Protein AF-A0A961GPS2-F1 (afdb_monomer)

Secondary structure (DSSP, 8-state):
-HHHHHHHHHHHHHHHHHHHHHHHHHHHHHHHHHHHHHHHHH-TT--SS-HHHHHHHHHHHHHHHHHHTSS-HHHHHHHHHHHHHHHHHHHHHHHHHHHHHHHHTTS----------------------------

Foldseek 3Di:
DVVVVVVVVVVVVVVVVLQVVLLVLLVVLLVVLVVVLVCQCVPPVHRLADVVLSVLLVVLSVQLVVQSVDRDSVSNNVSSVSNVVSSVVVVVSNVVSVVVVVVVVPPDDDDDDDDDDDDDDDDDDPDPPDDDDDD

Radius of gyration: 24.89 Å; Cα contacts (8 Å, |Δi|>4): 66; chains: 1; bounding box: 77×49×74 Å

Sequence (135 aa):
RMIKDAEAHADEDRKRREEADVRNQAESLVYQTEKFVAEQRAAEGGSKVPEDTLGKVDAAIAEAKTALGGTDIGAIKSAMEKLGTESQALGQAIYEATQAEQAAGGGFEGGASGGGSGADDVVDAEVVEDDQERK

Mean predicted aligned error: 13.28 Å

Nearest PDB structures (foldseek):
  7k3h-assembly1_B  TM=6.219E-01  e=4.691E-01  synthetic construct
  8eup-assembly1_b  TM=4.956E-01  e=6.233E+00  Schizosaccharomyces pombe

Solvent-accessible surface area (backbone atoms only — not comparable to full-atom values): 8096 Å² total; per-residue (Å²): 111,72,64,62,53,53,51,53,50,53,52,52,53,49,50,55,49,51,50,51,53,52,50,53,51,38,52,51,50,44,54,54,49,53,52,50,54,51,48,37,68,64,34,93,86,51,48,69,52,60,65,71,59,53,50,53,38,50,51,32,42,52,48,28,52,56,30,63,75,55,86,50,63,67,53,32,51,53,27,34,53,50,31,52,53,43,52,48,53,50,53,49,45,42,52,54,42,51,50,52,49,54,63,61,67,68,65,83,88,82,84,87,85,85,88,80,91,76,90,84,89,82,84,91,72,84,73,80,87,80,78,81,88,90,134

Structure (mmCIF, N/CA/C/O backbone):
data_AF-A0A961GPS2-F1
#
_entry.id   AF-A0A961GPS2-F1
#
loop_
_atom_site.group_PDB
_atom_site.id
_atom_site.type_symbol
_atom_site.label_atom_id
_atom_site.label_alt_id
_atom_site.l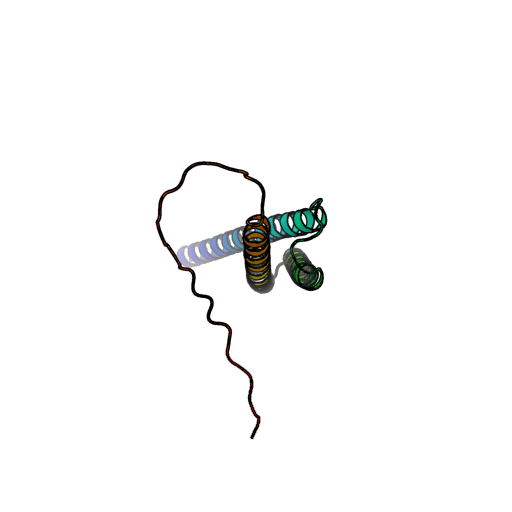abel_comp_id
_atom_site.label_asym_id
_atom_site.label_entity_id
_atom_site.label_seq_id
_atom_site.pdbx_PDB_ins_code
_atom_site.Cartn_x
_atom_site.Cartn_y
_atom_site.Cartn_z
_atom_site.occupancy
_atom_site.B_iso_or_equiv
_atom_site.auth_seq_id
_atom_site.auth_comp_id
_atom_site.auth_asym_id
_atom_site.auth_atom_id
_atom_site.pdbx_PDB_model_num
ATOM 1 N N . ARG A 1 1 ? 25.377 0.961 -36.631 1.00 61.97 1 ARG A N 1
ATOM 2 C CA . ARG A 1 1 ? 25.139 -0.222 -35.768 1.00 61.97 1 ARG A CA 1
ATOM 3 C C . ARG A 1 1 ? 25.364 0.118 -34.295 1.00 61.97 1 ARG A C 1
ATOM 5 O O . ARG A 1 1 ? 24.445 -0.121 -33.543 1.00 61.97 1 ARG A O 1
ATOM 12 N N . MET A 1 2 ? 26.427 0.846 -33.927 1.00 66.38 2 MET A N 1
ATOM 13 C CA . MET A 1 2 ? 26.647 1.301 -32.536 1.00 66.38 2 MET A CA 1
ATOM 14 C C . MET A 1 2 ? 25.518 2.156 -31.916 1.00 66.38 2 MET A C 1
ATOM 16 O O . MET A 1 2 ? 25.265 2.028 -30.730 1.00 66.38 2 MET A O 1
ATOM 20 N N . ILE A 1 3 ? 24.817 2.996 -32.695 1.00 68.19 3 ILE A N 1
ATOM 21 C CA . ILE A 1 3 ? 23.730 3.851 -32.163 1.00 68.19 3 ILE A CA 1
ATOM 22 C C . ILE A 1 3 ? 22.496 3.024 -31.764 1.00 68.19 3 ILE A C 1
ATOM 24 O O . ILE A 1 3 ? 21.970 3.212 -30.678 1.00 68.19 3 ILE A O 1
ATOM 28 N N . LYS A 1 4 ? 22.088 2.054 -32.597 1.00 69.06 4 LYS A N 1
ATOM 29 C CA . LYS A 1 4 ? 20.923 1.197 -32.315 1.00 69.06 4 LYS A CA 1
ATOM 30 C C . LYS A 1 4 ? 21.158 0.259 -31.129 1.00 69.06 4 LYS A C 1
ATOM 32 O O . LYS A 1 4 ? 20.232 0.012 -30.369 1.00 69.06 4 LYS A O 1
ATOM 37 N N . ASP A 1 5 ? 22.389 -0.230 -30.966 1.00 67.75 5 ASP A N 1
ATOM 38 C CA . ASP A 1 5 ? 22.753 -1.060 -29.813 1.00 67.75 5 ASP A CA 1
ATOM 39 C C . ASP A 1 5 ? 22.765 -0.216 -28.524 1.00 67.75 5 ASP A C 1
ATOM 41 O O . ASP A 1 5 ? 22.240 -0.645 -27.502 1.00 67.75 5 ASP A O 1
ATOM 45 N N . ALA A 1 6 ? 23.280 1.020 -28.578 1.00 69.44 6 ALA A N 1
ATOM 46 C CA . ALA A 1 6 ? 23.259 1.938 -27.436 1.00 69.44 6 ALA A CA 1
ATOM 47 C C . ALA A 1 6 ? 21.831 2.344 -27.016 1.00 69.44 6 ALA A C 1
ATOM 49 O O . ALA A 1 6 ? 21.541 2.398 -25.822 1.00 69.44 6 ALA A O 1
ATOM 50 N N . GLU A 1 7 ? 20.935 2.593 -27.976 1.00 72.44 7 GLU A N 1
ATOM 51 C CA . GLU A 1 7 ? 19.517 2.892 -27.717 1.00 72.44 7 GLU A CA 1
ATOM 52 C C . GLU A 1 7 ? 18.786 1.692 -27.093 1.00 72.44 7 GLU A C 1
ATOM 54 O O . GLU A 1 7 ? 18.082 1.852 -26.098 1.00 72.44 7 GLU A O 1
ATOM 59 N N . ALA A 1 8 ? 19.011 0.478 -27.610 1.00 74.25 8 ALA A N 1
ATOM 60 C CA . ALA A 1 8 ? 18.397 -0.738 -27.076 1.00 74.25 8 ALA A CA 1
ATOM 61 C C . ALA A 1 8 ? 18.822 -1.031 -25.625 1.00 74.25 8 ALA A C 1
ATOM 63 O O . ALA A 1 8 ? 17.983 -1.389 -24.798 1.00 74.25 8 ALA A O 1
ATOM 64 N N . HIS A 1 9 ? 20.102 -0.830 -25.290 1.00 78.62 9 HIS A N 1
ATOM 65 C CA . HIS A 1 9 ? 20.583 -0.973 -23.913 1.00 78.62 9 HIS A CA 1
ATOM 66 C C . HIS A 1 9 ? 20.008 0.100 -22.979 1.00 78.62 9 HIS A C 1
ATOM 68 O O . HIS A 1 9 ? 19.619 -0.213 -21.855 1.00 78.62 9 HIS A O 1
ATOM 74 N N . ALA A 1 10 ? 19.886 1.347 -23.448 1.00 83.75 10 ALA A N 1
ATOM 75 C CA . ALA A 1 10 ? 19.275 2.419 -22.666 1.00 83.75 10 ALA A CA 1
ATOM 76 C C . ALA A 1 10 ? 17.792 2.146 -22.350 1.00 83.75 10 ALA A C 1
ATOM 78 O O . ALA A 1 10 ? 17.330 2.454 -21.249 1.00 83.75 10 ALA A O 1
ATOM 79 N N . ASP A 1 11 ? 17.050 1.553 -23.288 1.00 82.56 11 ASP A N 1
ATOM 80 C CA . ASP A 1 11 ? 15.643 1.196 -23.089 1.00 82.56 11 ASP A CA 1
ATOM 81 C C . ASP A 1 11 ? 15.464 -0.018 -22.166 1.00 82.56 11 ASP A C 1
ATOM 83 O O . ASP A 1 11 ? 14.558 -0.013 -21.329 1.00 82.56 11 ASP A O 1
ATOM 87 N N . GLU A 1 12 ? 16.324 -1.038 -22.261 1.00 83.81 12 GLU A N 1
ATOM 88 C CA . GLU A 1 12 ? 16.315 -2.163 -21.314 1.00 83.81 12 GLU A CA 1
ATOM 89 C C . GLU A 1 12 ? 16.629 -1.720 -19.883 1.00 83.81 12 GLU A C 1
ATOM 91 O O . GLU A 1 12 ? 15.926 -2.112 -18.949 1.00 83.81 12 GLU A O 1
ATOM 96 N N . ASP A 1 13 ? 17.651 -0.884 -19.698 1.00 87.44 13 ASP A N 1
ATOM 97 C CA . ASP A 1 13 ? 18.030 -0.392 -18.374 1.00 87.44 13 ASP A CA 1
ATOM 98 C C . ASP A 1 13 ? 16.938 0.491 -17.770 1.00 87.44 13 ASP A C 1
ATOM 100 O O . ASP A 1 13 ? 16.659 0.402 -16.571 1.00 87.44 13 ASP A O 1
ATOM 104 N N . ARG A 1 14 ? 16.271 1.310 -18.596 1.00 85.81 14 ARG A N 1
ATOM 105 C CA . ARG A 1 14 ? 15.113 2.094 -18.156 1.00 85.81 14 ARG A CA 1
ATOM 106 C C . ARG A 1 14 ? 13.984 1.183 -17.683 1.00 85.81 14 ARG A C 1
ATOM 108 O O . ARG A 1 14 ? 13.449 1.421 -16.606 1.00 85.81 14 ARG A O 1
ATOM 115 N N . LYS A 1 15 ? 13.664 0.129 -18.439 1.00 86.00 15 LYS A N 1
ATOM 116 C CA . LYS A 1 15 ? 12.617 -0.834 -18.065 1.00 86.00 15 LYS A CA 1
ATOM 117 C C . LYS A 1 15 ? 12.941 -1.575 -16.772 1.00 86.00 15 LYS A C 1
ATOM 119 O O . LYS A 1 15 ? 12.069 -1.679 -15.920 1.00 86.00 15 LYS A O 1
ATOM 124 N N . ARG A 1 16 ? 14.185 -2.037 -16.591 1.00 88.25 16 ARG A N 1
ATOM 125 C CA . ARG A 1 16 ? 14.609 -2.708 -15.346 1.00 88.25 16 ARG A CA 1
ATOM 126 C C . ARG A 1 16 ? 14.507 -1.786 -14.131 1.00 88.25 16 ARG A C 1
ATOM 128 O O . ARG A 1 16 ? 14.105 -2.234 -13.063 1.00 88.25 16 ARG A O 1
ATOM 135 N N . ARG A 1 17 ? 14.868 -0.507 -14.287 1.00 91.31 17 ARG A N 1
ATOM 136 C CA . ARG A 1 17 ? 14.713 0.492 -13.218 1.00 91.31 17 ARG A CA 1
ATOM 137 C C . ARG A 1 17 ? 13.249 0.750 -12.896 1.00 91.31 17 ARG A C 1
ATOM 139 O O . ARG A 1 17 ? 12.883 0.688 -11.734 1.00 91.31 17 ARG A O 1
ATOM 146 N N . GLU A 1 18 ? 12.421 0.971 -13.914 1.00 90.12 18 GLU A N 1
ATOM 147 C CA . GLU A 1 18 ? 10.986 1.197 -13.724 1.00 90.12 18 GLU A CA 1
ATOM 148 C C . GLU A 1 18 ? 10.310 -0.000 -13.044 1.00 90.12 18 GLU A C 1
ATOM 150 O O . GLU A 1 18 ? 9.513 0.181 -12.128 1.00 90.12 18 GLU A O 1
ATOM 155 N N . GLU A 1 19 ? 10.661 -1.224 -13.441 1.00 91.00 19 GLU A N 1
ATOM 156 C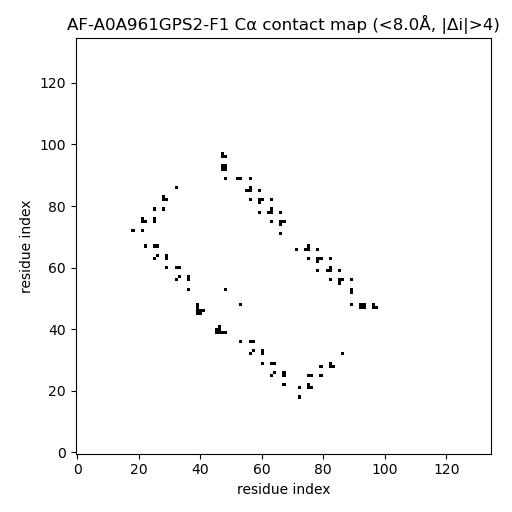 CA . GLU A 1 19 ? 10.195 -2.439 -12.775 1.00 91.00 19 GLU A CA 1
ATOM 157 C C . GLU A 1 19 ? 10.582 -2.456 -11.293 1.00 91.00 19 GLU A C 1
ATOM 159 O O . GLU A 1 19 ? 9.722 -2.675 -10.440 1.00 91.00 19 GLU A O 1
ATOM 164 N N . ALA A 1 20 ? 11.853 -2.203 -10.975 1.00 93.75 20 ALA A N 1
ATOM 165 C CA . ALA A 1 20 ? 12.319 -2.186 -9.594 1.00 93.75 20 ALA A CA 1
ATOM 166 C C . ALA A 1 20 ? 11.606 -1.106 -8.764 1.00 93.75 20 ALA A C 1
ATOM 168 O O . ALA A 1 20 ? 11.160 -1.386 -7.653 1.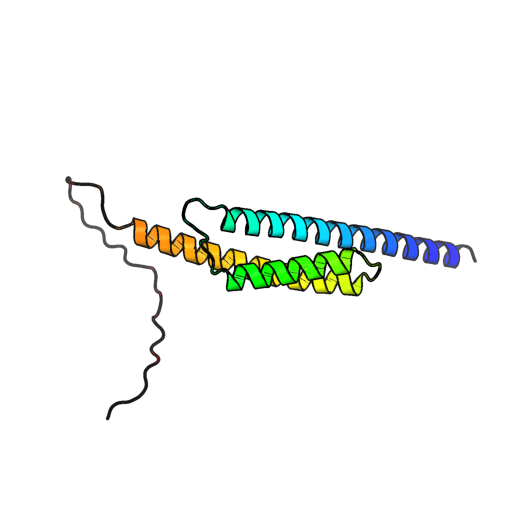00 93.75 20 ALA A O 1
ATOM 169 N N . ASP A 1 21 ? 11.447 0.100 -9.309 1.00 93.75 21 ASP A N 1
ATOM 170 C CA . ASP A 1 21 ? 10.784 1.215 -8.629 1.00 93.75 21 ASP A CA 1
ATOM 171 C C . ASP A 1 21 ? 9.315 0.894 -8.330 1.00 93.75 21 ASP A C 1
ATOM 173 O O . ASP A 1 21 ? 8.863 1.059 -7.196 1.00 93.75 21 ASP A O 1
ATOM 177 N N . VAL A 1 22 ? 8.586 0.363 -9.314 1.00 95.06 22 VAL A N 1
ATOM 178 C CA . VAL A 1 22 ? 7.179 -0.033 -9.160 1.00 95.06 22 VAL A CA 1
ATOM 179 C C . VAL A 1 22 ? 7.032 -1.137 -8.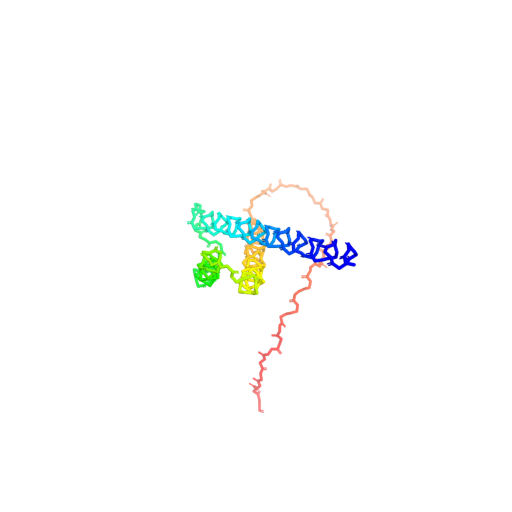114 1.00 95.06 22 VAL A C 1
ATOM 181 O O . VAL A 1 22 ? 6.144 -1.064 -7.264 1.00 95.06 22 VAL A O 1
ATOM 184 N N . ARG A 1 23 ? 7.906 -2.149 -8.133 1.00 95.75 23 ARG A N 1
ATOM 185 C CA . ARG A 1 23 ? 7.879 -3.236 -7.143 1.00 95.75 23 ARG A CA 1
ATOM 186 C C . ARG A 1 23 ? 8.140 -2.714 -5.735 1.00 95.75 23 ARG A C 1
ATOM 188 O O . ARG A 1 23 ? 7.350 -2.987 -4.839 1.00 95.75 23 ARG A O 1
ATOM 195 N N . ASN A 1 24 ? 9.172 -1.891 -5.563 1.00 96.56 24 ASN A N 1
ATOM 196 C CA . ASN A 1 24 ? 9.514 -1.296 -4.270 1.00 96.56 24 ASN A CA 1
ATOM 197 C C . ASN A 1 24 ? 8.377 -0.418 -3.721 1.00 96.56 24 ASN A C 1
ATOM 199 O O . ASN A 1 24 ? 8.099 -0.438 -2.519 1.00 96.56 24 ASN A O 1
ATOM 203 N N . GLN A 1 25 ? 7.705 0.346 -4.588 1.00 96.25 25 GLN A N 1
ATOM 204 C CA . GLN A 1 25 ? 6.546 1.160 -4.213 1.00 96.25 25 GLN A CA 1
ATOM 205 C C . GLN A 1 25 ? 5.366 0.295 -3.762 1.00 96.25 25 GLN A C 1
ATOM 207 O O . GLN A 1 25 ? 4.798 0.550 -2.701 1.00 96.25 25 GLN A O 1
ATOM 212 N N . ALA A 1 26 ? 5.031 -0.750 -4.522 1.00 95.94 26 ALA A N 1
ATOM 213 C CA . ALA A 1 26 ? 3.951 -1.668 -4.172 1.00 95.94 26 ALA A CA 1
ATOM 214 C C . ALA A 1 26 ? 4.245 -2.416 -2.864 1.00 95.94 26 ALA A C 1
ATOM 216 O O . ALA A 1 26 ? 3.377 -2.484 -1.998 1.00 95.94 26 ALA A O 1
ATOM 217 N N . GLU A 1 27 ? 5.466 -2.920 -2.675 1.00 96.88 2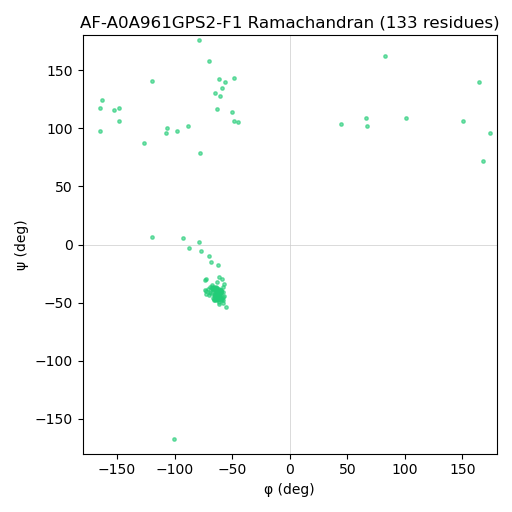7 GLU A N 1
ATOM 218 C CA . GLU A 1 27 ? 5.884 -3.591 -1.437 1.00 96.88 27 GLU A CA 1
ATOM 219 C C . GLU A 1 27 ? 5.796 -2.658 -0.224 1.00 96.88 27 GLU A C 1
ATOM 221 O O . GLU A 1 27 ? 5.272 -3.041 0.824 1.00 96.88 27 GLU A O 1
ATOM 226 N N . SER A 1 28 ? 6.251 -1.412 -0.381 1.00 97.62 28 SER A N 1
ATOM 227 C CA . SER A 1 28 ? 6.171 -0.399 0.674 1.00 97.62 28 SER A CA 1
ATOM 228 C C . SER A 1 28 ? 4.721 -0.090 1.047 1.00 97.62 28 SER A C 1
ATOM 230 O O . SER A 1 28 ? 4.394 -0.027 2.232 1.00 97.62 28 SER A O 1
ATOM 232 N N . LEU A 1 29 ? 3.846 0.073 0.049 1.00 96.12 29 LEU A N 1
ATOM 233 C CA . LEU A 1 29 ? 2.428 0.359 0.261 1.00 96.12 29 LEU A CA 1
ATOM 234 C C . LEU A 1 29 ? 1.705 -0.814 0.934 1.00 96.12 29 LEU A C 1
ATOM 236 O O . LEU A 1 29 ? 0.943 -0.602 1.879 1.00 96.12 29 LEU A O 1
ATOM 240 N N . VAL A 1 30 ? 1.978 -2.043 0.488 1.00 97.38 30 VAL A N 1
ATOM 241 C CA . VAL A 1 30 ? 1.474 -3.276 1.108 1.00 97.38 30 VAL A CA 1
ATOM 242 C C . VAL A 1 30 ? 1.864 -3.320 2.578 1.00 97.38 30 VAL A C 1
ATOM 244 O O . VAL A 1 30 ? 0.990 -3.415 3.432 1.00 97.38 30 VAL A O 1
ATOM 247 N N . TYR A 1 31 ? 3.154 -3.174 2.885 1.00 97.06 31 TYR A N 1
ATOM 248 C CA . TYR A 1 31 ? 3.642 -3.245 4.259 1.00 97.06 31 TYR A CA 1
ATOM 249 C C . TYR A 1 31 ? 3.009 -2.181 5.167 1.00 97.06 31 TYR A C 1
ATOM 251 O O . TYR A 1 31 ? 2.575 -2.486 6.279 1.00 97.06 31 TYR A O 1
ATOM 259 N N . GLN A 1 32 ? 2.943 -0.930 4.700 1.00 95.56 32 GLN A N 1
ATOM 260 C CA . GLN A 1 32 ? 2.353 0.166 5.471 1.00 95.56 32 GLN A CA 1
ATOM 261 C C . GLN A 1 32 ? 0.867 -0.071 5.740 1.00 95.56 32 GLN A C 1
ATOM 263 O O . GLN A 1 32 ? 0.414 0.108 6.869 1.00 95.56 32 GLN A O 1
ATOM 268 N N . THR A 1 33 ? 0.125 -0.512 4.725 1.00 94.25 33 THR A N 1
ATOM 269 C CA . THR A 1 33 ? -1.316 -0.746 4.858 1.00 94.25 33 THR A CA 1
ATOM 270 C C . THR A 1 33 ? -1.599 -1.951 5.756 1.00 94.25 33 THR A C 1
ATOM 272 O O . THR A 1 33 ? -2.455 -1.866 6.630 1.00 94.25 33 THR A O 1
ATOM 275 N N . GLU A 1 34 ? -0.835 -3.039 5.627 1.00 95.56 34 GLU A N 1
ATOM 276 C CA . GLU A 1 34 ? -0.939 -4.205 6.516 1.00 95.56 34 GLU A CA 1
ATOM 277 C C . GLU A 1 34 ? -0.708 -3.845 7.973 1.00 95.56 34 GLU A C 1
ATOM 279 O O . GLU A 1 34 ? -1.479 -4.233 8.852 1.00 95.56 34 GLU A O 1
ATOM 284 N N . LYS A 1 35 ? 0.359 -3.084 8.227 1.00 93.56 35 LYS A N 1
ATOM 285 C CA . LYS A 1 35 ? 0.665 -2.601 9.566 1.00 93.56 35 LYS A CA 1
ATOM 286 C C . LYS A 1 35 ? -0.504 -1.790 10.118 1.00 93.56 35 LYS A C 1
ATOM 288 O O . LYS A 1 35 ? -0.912 -2.011 11.252 1.00 93.56 35 LYS A O 1
ATOM 293 N N . PHE A 1 36 ? -1.061 -0.895 9.311 1.00 90.31 36 PHE A N 1
ATOM 294 C CA . PHE A 1 36 ? -2.150 -0.030 9.735 1.00 90.31 36 PHE A CA 1
ATOM 295 C C . PHE A 1 36 ? -3.440 -0.800 10.043 1.00 90.31 36 PHE A C 1
ATOM 297 O O . PHE A 1 36 ? -4.067 -0.573 11.076 1.00 90.31 36 PHE A O 1
ATOM 304 N N . VAL A 1 37 ? -3.803 -1.772 9.203 1.00 92.38 37 VAL A N 1
ATOM 305 C CA . VAL A 1 37 ? -4.939 -2.669 9.458 1.00 92.38 37 VAL A CA 1
ATOM 306 C C . VAL A 1 37 ? -4.719 -3.481 10.741 1.00 92.38 37 VAL A C 1
ATOM 308 O O . VAL A 1 37 ? -5.629 -3.602 11.564 1.00 92.38 37 VAL A O 1
ATOM 311 N N . ALA A 1 38 ? -3.509 -4.005 10.952 1.00 92.12 38 ALA A N 1
ATOM 312 C CA . ALA A 1 38 ? -3.171 -4.738 12.169 1.00 92.12 38 ALA A CA 1
ATOM 313 C C . ALA A 1 38 ? -3.273 -3.855 13.425 1.00 92.12 38 ALA A C 1
ATOM 315 O O . ALA A 1 38 ? -3.833 -4.290 14.430 1.00 92.12 38 ALA A O 1
ATOM 316 N N . GLU A 1 39 ? -2.793 -2.611 13.363 1.00 90.12 39 GLU A N 1
ATOM 317 C CA . GLU A 1 39 ? -2.913 -1.630 14.449 1.00 90.12 39 GLU A CA 1
ATOM 318 C C . GLU A 1 39 ? -4.376 -1.308 14.770 1.00 90.12 39 GLU A C 1
ATOM 320 O O . GLU A 1 39 ? -4.745 -1.261 15.941 1.00 90.12 39 GLU A O 1
ATOM 325 N N . GLN A 1 40 ? -5.233 -1.160 13.754 1.00 88.50 40 GLN A N 1
ATOM 326 C CA . GLN A 1 40 ? -6.665 -0.933 13.965 1.00 88.50 40 GLN A CA 1
ATOM 327 C C . GLN A 1 40 ? -7.357 -2.115 14.643 1.00 88.50 40 GLN A C 1
ATOM 329 O O . GLN A 1 40 ? -8.213 -1.909 15.499 1.00 88.50 40 GLN A O 1
ATOM 334 N N . ARG A 1 41 ? -6.995 -3.352 14.294 1.00 88.81 41 ARG A N 1
ATOM 335 C CA . ARG A 1 41 ? -7.549 -4.549 14.948 1.00 88.81 41 ARG A CA 1
ATOM 336 C C . ARG A 1 41 ? -7.013 -4.758 16.363 1.00 88.81 41 ARG A C 1
ATOM 338 O O . ARG A 1 41 ? -7.713 -5.326 17.194 1.00 88.81 41 ARG A O 1
ATOM 345 N N . ALA A 1 42 ? -5.785 -4.315 16.631 1.00 89.69 42 ALA A N 1
ATOM 346 C CA . ALA A 1 42 ? -5.132 -4.424 17.934 1.00 89.69 42 ALA A CA 1
ATOM 347 C C . ALA A 1 42 ? -5.435 -3.250 18.883 1.00 89.69 42 ALA A C 1
ATOM 349 O O . ALA A 1 42 ? -4.966 -3.261 20.021 1.00 89.69 42 ALA A O 1
ATOM 350 N N . ALA A 1 43 ? -6.185 -2.237 18.440 1.00 87.00 43 ALA A N 1
ATOM 351 C CA . ALA A 1 43 ? -6.527 -1.084 19.261 1.00 87.00 43 ALA A CA 1
ATOM 352 C C . ALA A 1 43 ? -7.317 -1.512 20.513 1.00 87.00 43 ALA A C 1
ATOM 354 O O . ALA A 1 43 ? -8.341 -2.187 20.415 1.00 87.00 43 ALA A O 1
ATOM 355 N N . GLU A 1 44 ? -6.864 -1.086 21.698 1.00 75.62 44 GLU A N 1
ATOM 356 C CA . GLU A 1 44 ? -7.441 -1.501 22.991 1.00 75.62 44 GLU A CA 1
ATOM 357 C C . GLU A 1 44 ? -8.913 -1.077 23.183 1.00 75.62 44 GLU A C 1
ATOM 359 O O . GLU A 1 44 ? -9.615 -1.645 24.016 1.00 75.62 44 GLU A O 1
ATOM 364 N N . GLY A 1 45 ? -9.401 -0.119 22.385 1.00 73.19 45 GLY A N 1
ATOM 365 C CA . GLY A 1 45 ? -10.800 0.330 22.350 1.00 73.19 45 GLY A CA 1
ATOM 366 C C . GLY A 1 45 ? -11.685 -0.381 21.318 1.00 73.19 45 GLY A C 1
ATOM 367 O O . GLY A 1 45 ? -12.836 0.010 21.142 1.00 73.19 45 GLY A O 1
ATOM 368 N N . GLY A 1 46 ? -11.167 -1.405 20.632 1.00 76.12 46 GLY A N 1
ATOM 369 C CA . GLY A 1 46 ? -11.792 -1.978 19.441 1.00 76.12 46 GLY A CA 1
ATOM 370 C C . GLY A 1 46 ? -11.461 -1.178 18.180 1.00 76.12 46 GLY A C 1
ATOM 371 O O . GLY A 1 46 ? -10.992 -0.039 18.245 1.00 76.12 46 GLY A O 1
ATOM 372 N N . SER A 1 47 ? -11.668 -1.789 17.011 1.00 81.19 47 SER A N 1
ATOM 373 C CA . SER A 1 47 ? -11.376 -1.105 15.754 1.00 81.19 47 SER A CA 1
ATOM 374 C C . SER A 1 47 ? -12.286 0.104 15.570 1.00 81.19 47 SER A C 1
ATOM 376 O O . SER A 1 47 ? -13.508 -0.011 15.665 1.00 81.19 47 SER A O 1
ATOM 378 N N . LYS A 1 48 ? -11.686 1.257 15.253 1.00 82.44 48 LYS A N 1
ATOM 379 C CA . LYS A 1 48 ? -12.426 2.482 14.914 1.00 82.44 48 LYS A CA 1
ATOM 380 C C . LYS A 1 48 ? -13.129 2.387 13.559 1.00 82.44 48 LYS A C 1
ATOM 382 O O . LYS A 1 48 ? -13.909 3.263 13.203 1.00 82.44 48 LYS A O 1
ATOM 387 N N . VAL A 1 49 ? -12.825 1.342 12.796 1.00 85.06 49 VAL A N 1
ATOM 388 C CA . VAL A 1 49 ? -13.303 1.122 11.439 1.00 85.06 49 VAL A CA 1
ATOM 389 C C . VAL A 1 49 ? -14.101 -0.180 11.405 1.00 85.06 49 VAL A C 1
ATOM 391 O O . VAL A 1 49 ? -13.692 -1.158 12.031 1.00 85.06 49 VAL A O 1
ATOM 394 N N . PRO A 1 50 ? -15.216 -0.244 10.656 1.00 87.38 50 PRO A N 1
ATOM 395 C CA . PRO A 1 50 ? -15.931 -1.495 10.448 1.00 87.38 50 PRO A CA 1
ATOM 396 C C . PRO A 1 50 ? -15.031 -2.586 9.852 1.00 87.38 50 PRO A C 1
ATOM 398 O O . PRO A 1 50 ? -14.259 -2.327 8.924 1.00 87.38 50 PRO A O 1
ATOM 401 N N . GLU A 1 51 ? -15.191 -3.825 10.324 1.00 88.50 51 GLU A N 1
ATOM 402 C CA . GLU A 1 51 ? -14.438 -4.981 9.810 1.00 88.50 51 GLU A CA 1
ATOM 403 C C . GLU A 1 51 ? -14.673 -5.199 8.308 1.00 88.50 51 GLU A C 1
ATOM 405 O O . GLU A 1 51 ? -13.760 -5.612 7.605 1.00 88.50 51 GLU A O 1
ATOM 410 N N . ASP A 1 52 ? -15.845 -4.836 7.779 1.00 88.38 52 ASP A N 1
ATOM 411 C CA . ASP A 1 52 ? -16.126 -4.883 6.339 1.00 88.38 52 ASP A CA 1
ATOM 412 C C . ASP A 1 52 ? -15.162 -4.003 5.526 1.00 88.38 52 ASP A C 1
ATOM 414 O O . ASP A 1 52 ? -14.716 -4.390 4.444 1.00 88.38 52 ASP A O 1
ATOM 418 N N . THR A 1 53 ? -14.814 -2.819 6.040 1.00 89.06 53 THR A N 1
ATOM 419 C CA . THR A 1 53 ? -13.854 -1.913 5.393 1.00 89.06 53 THR A CA 1
ATOM 420 C C . THR A 1 53 ? -12.435 -2.458 5.523 1.00 89.06 53 THR A C 1
ATOM 422 O O . THR A 1 53 ? -11.702 -2.478 4.536 1.00 89.06 53 THR A O 1
ATOM 425 N N . LEU A 1 54 ? -12.058 -2.973 6.698 1.00 91.31 54 LEU A N 1
ATOM 426 C CA . LEU A 1 54 ? -10.759 -3.632 6.884 1.00 91.31 54 LEU A CA 1
ATOM 427 C C . LEU A 1 54 ? -10.609 -4.865 5.978 1.00 91.31 54 LEU A C 1
ATOM 429 O O . LEU A 1 54 ? -9.551 -5.073 5.391 1.00 91.31 54 LEU A O 1
ATOM 433 N N . GLY A 1 55 ? -11.680 -5.635 5.787 1.00 94.12 55 GLY A N 1
ATOM 434 C CA . GLY A 1 55 ? -11.714 -6.796 4.902 1.00 94.12 55 GLY A CA 1
ATOM 435 C C . GLY A 1 55 ? -11.545 -6.441 3.421 1.00 94.12 55 GLY A C 1
ATOM 436 O O . GLY A 1 55 ? -10.872 -7.170 2.691 1.00 94.12 55 GLY A O 1
ATOM 437 N N . LYS A 1 56 ? -12.095 -5.305 2.962 1.00 93.00 56 LYS A N 1
ATOM 438 C CA . LYS A 1 56 ? -11.850 -4.796 1.596 1.00 93.00 56 LYS A CA 1
ATOM 439 C C . LYS A 1 56 ? -10.380 -4.438 1.384 1.00 93.00 56 LYS A C 1
ATOM 441 O O . LYS A 1 56 ? -9.803 -4.800 0.358 1.00 93.00 56 LYS A O 1
ATOM 446 N N . VAL A 1 57 ? -9.772 -3.785 2.372 1.00 95.25 57 VAL A N 1
ATOM 447 C CA . VAL A 1 57 ? -8.352 -3.418 2.345 1.00 95.25 57 VAL A CA 1
ATOM 448 C C . VAL A 1 57 ? -7.471 -4.669 2.354 1.00 95.25 57 VAL A C 1
ATOM 450 O O . VAL A 1 57 ? -6.562 -4.774 1.534 1.00 95.25 57 VAL A O 1
ATOM 453 N N . ASP A 1 58 ? -7.777 -5.665 3.189 1.00 96.00 58 ASP A N 1
ATOM 454 C CA . ASP A 1 58 ? -7.068 -6.952 3.201 1.00 96.00 58 ASP A CA 1
ATOM 455 C C . ASP A 1 58 ? -7.145 -7.683 1.857 1.00 96.00 58 ASP A C 1
ATOM 457 O O . ASP A 1 58 ? -6.153 -8.253 1.393 1.00 96.00 58 ASP A O 1
ATOM 461 N N . ALA A 1 59 ? -8.304 -7.651 1.196 1.00 97.00 59 ALA A N 1
ATOM 462 C CA . ALA A 1 59 ? -8.450 -8.233 -0.132 1.00 97.00 59 ALA A CA 1
ATOM 463 C C . ALA A 1 59 ? -7.556 -7.519 -1.163 1.00 97.00 59 ALA A C 1
ATOM 465 O O . ALA A 1 59 ? -6.895 -8.182 -1.966 1.00 97.00 59 ALA A O 1
ATOM 466 N N . ALA A 1 60 ? -7.480 -6.184 -1.116 1.00 97.00 60 ALA A N 1
ATOM 467 C CA . ALA A 1 60 ? -6.596 -5.407 -1.985 1.00 97.00 60 ALA A CA 1
ATOM 468 C C . ALA A 1 60 ? -5.105 -5.660 -1.686 1.00 97.00 60 ALA A C 1
ATOM 470 O O . ALA A 1 60 ? -4.301 -5.785 -2.611 1.00 97.00 60 ALA A O 1
ATOM 471 N N . ILE A 1 61 ? -4.736 -5.816 -0.411 1.00 97.44 61 ILE A N 1
ATOM 472 C CA . ILE A 1 61 ? -3.390 -6.223 0.018 1.00 97.44 61 ILE A CA 1
ATOM 473 C C . ILE A 1 61 ? -3.032 -7.593 -0.571 1.00 97.44 61 ILE A C 1
ATO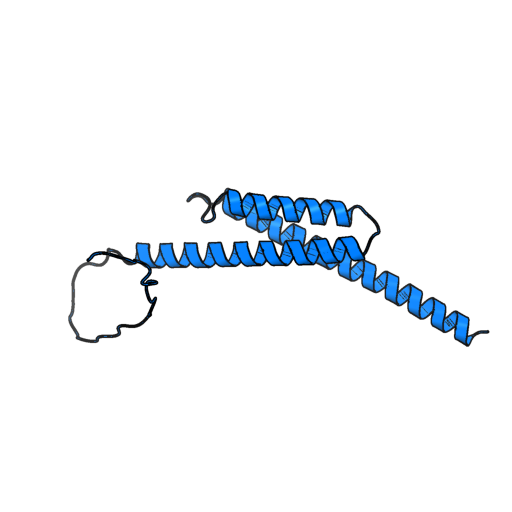M 475 O O . ILE A 1 61 ? -1.946 -7.766 -1.128 1.00 97.44 61 ILE A O 1
ATOM 479 N N . ALA A 1 62 ? -3.934 -8.573 -0.469 1.00 97.75 62 ALA A N 1
ATOM 480 C CA . ALA A 1 62 ? -3.708 -9.922 -0.983 1.00 97.75 62 ALA A CA 1
ATOM 481 C C . ALA A 1 62 ? -3.535 -9.938 -2.511 1.00 97.75 62 ALA A C 1
ATOM 483 O O . ALA A 1 62 ? -2.677 -10.654 -3.039 1.00 97.75 62 ALA A O 1
ATOM 484 N N . GLU A 1 63 ? -4.308 -9.119 -3.224 1.00 96.56 63 GLU A N 1
ATOM 485 C CA . GLU A 1 63 ? -4.175 -8.936 -4.669 1.00 96.56 63 GLU A CA 1
ATOM 486 C C . GLU A 1 63 ? -2.824 -8.309 -5.039 1.00 96.56 63 GLU A C 1
ATOM 488 O O . GLU A 1 63 ? -2.113 -8.851 -5.888 1.00 96.56 63 GLU A O 1
ATOM 493 N N . ALA A 1 64 ? -2.410 -7.243 -4.345 1.00 96.88 64 ALA A N 1
ATOM 494 C CA . ALA A 1 64 ? -1.107 -6.611 -4.548 1.00 96.88 64 ALA A CA 1
ATOM 495 C C . ALA A 1 64 ? 0.056 -7.577 -4.276 1.00 96.88 64 ALA A C 1
ATOM 497 O O . ALA A 1 64 ? 0.992 -7.656 -5.071 1.00 96.88 64 ALA A O 1
ATOM 498 N N . LYS A 1 65 ? -0.026 -8.387 -3.213 1.00 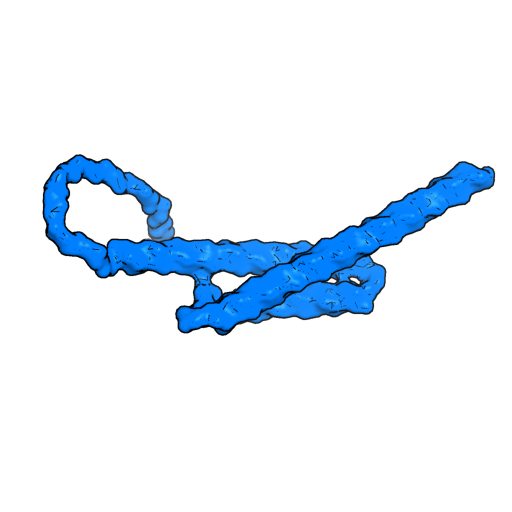97.19 65 LYS A N 1
ATOM 499 C CA . LYS A 1 65 ? 0.956 -9.447 -2.922 1.00 97.19 65 LYS A CA 1
ATOM 500 C C . LYS A 1 65 ? 1.013 -10.514 -4.008 1.00 97.19 65 LYS A C 1
ATOM 502 O O . LYS A 1 65 ? 2.099 -10.959 -4.378 1.00 97.19 65 LYS A O 1
ATOM 507 N N . THR A 1 66 ? -0.142 -10.915 -4.530 1.00 97.25 66 THR A N 1
ATOM 508 C CA . THR A 1 66 ? -0.222 -11.896 -5.617 1.00 97.25 66 THR A CA 1
ATOM 509 C C . THR A 1 66 ? 0.416 -11.344 -6.891 1.00 97.25 66 THR A C 1
ATOM 511 O O . THR A 1 66 ? 1.227 -12.030 -7.511 1.00 97.25 66 THR A O 1
ATOM 514 N N . ALA A 1 67 ? 0.123 -10.088 -7.247 1.00 96.38 67 ALA A N 1
ATOM 515 C CA . ALA A 1 67 ? 0.727 -9.416 -8.396 1.00 96.38 67 ALA A CA 1
ATOM 516 C C . ALA A 1 67 ? 2.251 -9.264 -8.242 1.00 96.38 67 ALA A C 1
ATOM 518 O O . ALA A 1 67 ? 2.999 -9.554 -9.176 1.00 96.38 67 ALA A O 1
ATOM 519 N N . LEU A 1 68 ? 2.722 -8.895 -7.044 1.00 95.00 68 LEU A N 1
ATOM 520 C CA . LEU A 1 68 ? 4.148 -8.818 -6.702 1.00 95.00 68 LEU A CA 1
ATOM 521 C C . LEU A 1 68 ? 4.866 -10.171 -6.817 1.00 95.00 68 LEU A C 1
ATOM 523 O O . LEU A 1 68 ? 6.059 -10.206 -7.109 1.00 95.00 68 LEU A O 1
ATOM 527 N N . GLY A 1 69 ? 4.163 -11.292 -6.643 1.00 93.44 69 GLY A N 1
A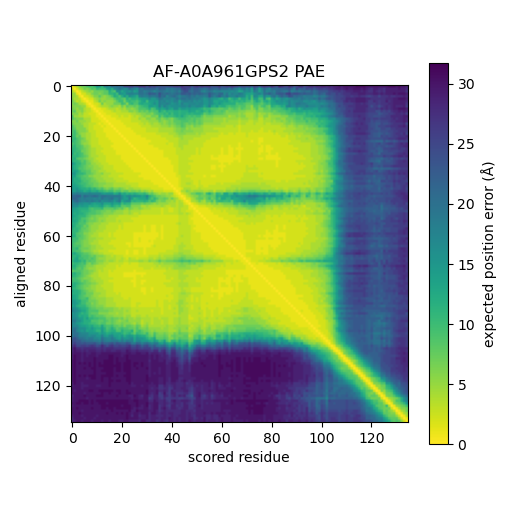TOM 528 C CA . GLY A 1 69 ? 4.715 -12.628 -6.885 1.00 93.44 69 GLY A CA 1
ATOM 529 C C . GLY A 1 69 ? 5.002 -12.935 -8.363 1.00 93.44 69 GLY A C 1
ATOM 530 O O . GLY A 1 69 ? 5.710 -13.897 -8.659 1.00 93.44 69 GLY A O 1
ATOM 531 N N . GLY A 1 70 ? 4.464 -12.135 -9.288 1.00 91.81 70 GLY A N 1
ATOM 532 C CA . GLY A 1 70 ? 4.645 -12.279 -10.731 1.00 91.81 70 GLY A CA 1
ATOM 533 C C . GLY A 1 70 ? 5.684 -11.329 -11.338 1.00 91.81 70 GLY A C 1
ATOM 534 O O . GLY A 1 70 ? 6.465 -10.674 -10.644 1.00 91.81 70 GLY A O 1
ATOM 535 N N . THR A 1 71 ? 5.677 -11.256 -12.672 1.00 87.12 71 THR A N 1
ATOM 536 C CA . THR A 1 71 ? 6.560 -10.397 -13.491 1.00 87.12 71 THR A CA 1
ATOM 537 C C . THR A 1 71 ? 5.788 -9.384 -14.343 1.00 87.12 71 THR A C 1
ATOM 539 O O . THR A 1 71 ? 6.366 -8.723 -15.202 1.00 87.12 71 THR A O 1
ATOM 542 N N . ASP A 1 72 ? 4.469 -9.288 -14.164 1.00 93.06 72 ASP A N 1
ATOM 543 C CA . ASP A 1 72 ? 3.624 -8.362 -14.916 1.00 93.06 72 ASP A CA 1
ATOM 544 C C . ASP A 1 72 ? 3.569 -7.001 -14.208 1.00 93.06 72 ASP A C 1
ATOM 546 O O . ASP A 1 72 ? 2.851 -6.806 -13.228 1.00 93.06 72 ASP A O 1
ATOM 550 N N . ILE A 1 73 ? 4.338 -6.042 -14.726 1.00 92.75 73 ILE A N 1
ATOM 551 C CA . ILE A 1 73 ? 4.392 -4.670 -14.201 1.00 92.75 73 ILE A CA 1
ATOM 552 C C . ILE A 1 73 ? 3.045 -3.956 -14.325 1.00 92.75 73 ILE A C 1
ATOM 554 O O . ILE A 1 73 ? 2.714 -3.141 -13.467 1.00 92.75 73 ILE A O 1
ATOM 558 N N . GLY A 1 74 ? 2.257 -4.258 -15.361 1.00 93.75 74 GLY A N 1
ATOM 559 C CA . GLY A 1 74 ? 0.915 -3.701 -15.514 1.00 93.75 74 GLY A CA 1
ATOM 560 C C . GLY A 1 74 ? 0.004 -4.165 -14.382 1.00 93.75 74 GLY A C 1
ATOM 561 O O . GLY A 1 74 ? -0.629 -3.337 -13.729 1.00 93.75 74 GLY A O 1
ATOM 562 N N . ALA A 1 75 ? 0.025 -5.466 -14.083 1.00 95.88 75 ALA A N 1
ATOM 563 C CA . ALA A 1 75 ? -0.733 -6.033 -12.970 1.00 95.88 75 ALA A CA 1
ATOM 564 C C . ALA A 1 75 ? -0.304 -5.448 -11.612 1.00 95.88 75 ALA A C 1
ATOM 566 O O . ALA A 1 75 ? -1.160 -5.112 -10.796 1.0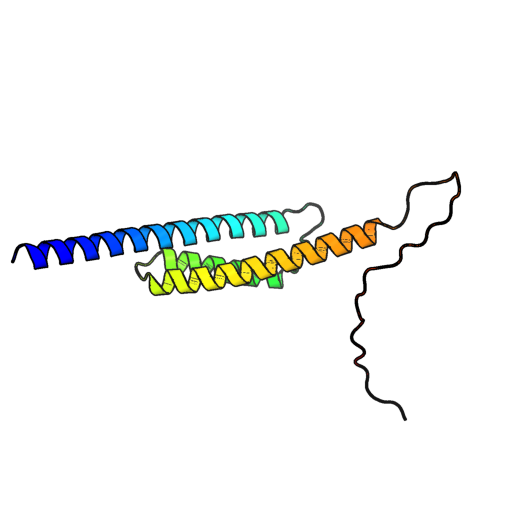0 95.88 75 ALA A O 1
ATOM 567 N N . ILE A 1 76 ? 1.004 -5.268 -11.381 1.00 96.25 76 ILE A N 1
ATOM 568 C CA . ILE A 1 76 ? 1.514 -4.665 -10.137 1.00 96.25 76 ILE A CA 1
ATOM 569 C C . ILE A 1 76 ? 1.044 -3.213 -10.001 1.00 96.25 76 ILE A C 1
ATOM 571 O O . ILE A 1 76 ? 0.592 -2.827 -8.925 1.00 96.25 76 ILE A O 1
ATOM 575 N N . LYS A 1 77 ? 1.102 -2.414 -11.076 1.00 95.81 77 LYS A N 1
ATOM 576 C CA . LYS A 1 77 ? 0.616 -1.024 -11.063 1.00 95.81 77 LYS A CA 1
ATOM 577 C C . LYS A 1 77 ? -0.877 -0.954 -10.752 1.00 95.81 77 LYS A C 1
ATOM 579 O O . LYS A 1 77 ? -1.261 -0.230 -9.841 1.00 95.81 77 LYS A O 1
ATOM 584 N N . SER A 1 78 ? -1.704 -1.744 -11.435 1.00 96.75 78 SER A N 1
ATOM 585 C CA . SER A 1 78 ? -3.151 -1.753 -11.187 1.00 96.75 78 SER A CA 1
ATOM 586 C C . SER A 1 78 ? -3.501 -2.203 -9.765 1.00 96.75 78 SER A C 1
ATOM 588 O O . SER A 1 78 ? -4.355 -1.595 -9.122 1.00 96.75 78 SER A O 1
ATOM 590 N N . ALA A 1 79 ? -2.818 -3.223 -9.238 1.00 96.56 79 ALA A N 1
ATOM 591 C CA . ALA A 1 79 ? -3.035 -3.667 -7.864 1.00 96.56 79 ALA A CA 1
ATOM 592 C C . ALA A 1 79 ? -2.565 -2.621 -6.835 1.00 96.56 79 ALA A C 1
ATOM 594 O O . ALA A 1 79 ? -3.225 -2.421 -5.817 1.00 96.56 79 ALA A O 1
ATOM 595 N N . MET A 1 80 ? -1.464 -1.913 -7.114 1.00 95.81 80 MET A N 1
ATOM 596 C CA . MET A 1 80 ? -0.977 -0.800 -6.293 1.00 95.81 80 MET A CA 1
ATOM 597 C C . MET A 1 80 ? -1.964 0.374 -6.277 1.00 95.81 80 MET A C 1
ATOM 599 O O . MET A 1 80 ? -2.247 0.906 -5.208 1.00 95.81 80 MET A O 1
ATOM 603 N N . GLU A 1 81 ? -2.514 0.766 -7.429 1.00 96.25 81 GLU A N 1
ATOM 604 C CA . GLU A 1 81 ? -3.524 1.833 -7.537 1.00 96.25 81 GLU A CA 1
ATOM 605 C C . GLU A 1 81 ? -4.803 1.483 -6.768 1.00 96.25 81 GLU A C 1
ATOM 607 O O . GLU A 1 81 ? -5.350 2.312 -6.032 1.00 96.25 81 GLU A O 1
ATOM 612 N N . LYS A 1 82 ? -5.252 0.230 -6.893 1.00 96.56 82 LYS A N 1
ATOM 613 C CA . LYS A 1 82 ? -6.395 -0.285 -6.140 1.00 96.56 82 LYS A CA 1
ATOM 614 C C . LYS A 1 82 ? -6.129 -0.241 -4.639 1.00 96.56 82 LYS A C 1
ATOM 616 O O . LYS A 1 82 ? -6.930 0.327 -3.903 1.00 96.56 82 LYS A O 1
ATOM 621 N N . LEU A 1 83 ? -4.992 -0.778 -4.193 1.00 96.50 83 LEU A N 1
ATOM 622 C CA . LEU A 1 83 ? -4.591 -0.727 -2.789 1.00 96.50 83 LEU A CA 1
ATOM 623 C C . LEU A 1 83 ? -4.522 0.718 -2.286 1.00 96.50 83 LEU A C 1
ATOM 625 O O . LEU A 1 83 ? -5.057 1.009 -1.227 1.00 96.50 83 LEU A O 1
ATOM 629 N N . GLY A 1 84 ? -3.946 1.637 -3.062 1.00 95.19 84 GLY A N 1
ATOM 630 C CA . GLY A 1 84 ? -3.876 3.053 -2.705 1.00 95.19 84 GLY A CA 1
ATOM 631 C C . GLY A 1 84 ? -5.254 3.680 -2.477 1.00 95.19 84 GLY A C 1
ATOM 632 O O . GLY A 1 84 ? -5.429 4.431 -1.520 1.00 95.19 84 GLY A O 1
ATOM 633 N N . THR A 1 85 ? -6.235 3.332 -3.311 1.00 95.38 85 THR A N 1
ATOM 634 C CA . THR A 1 85 ? -7.620 3.813 -3.184 1.00 95.38 85 THR A CA 1
ATOM 635 C C . THR A 1 85 ? -8.284 3.284 -1.910 1.00 95.38 85 THR A C 1
ATOM 637 O O . THR A 1 85 ? -8.858 4.057 -1.143 1.00 95.38 85 THR A O 1
ATOM 640 N N . GLU A 1 86 ? -8.157 1.984 -1.634 1.00 93.50 86 GLU A N 1
ATOM 641 C CA . GLU A 1 86 ? -8.718 1.375 -0.419 1.00 93.50 86 GLU A CA 1
ATOM 642 C C . GLU A 1 86 ? -8.019 1.896 0.851 1.00 93.50 86 GLU A C 1
ATOM 644 O O . GLU A 1 86 ? -8.674 2.187 1.853 1.00 93.50 86 GLU A O 1
ATOM 649 N N . SER A 1 87 ? -6.697 2.103 0.808 1.00 90.75 87 SER A N 1
ATOM 650 C CA . SER A 1 87 ? -5.931 2.692 1.915 1.00 90.75 87 SER A CA 1
ATOM 651 C C . SER A 1 87 ? -6.345 4.138 2.206 1.00 90.75 87 SER A C 1
ATOM 653 O O . SER A 1 87 ? -6.385 4.539 3.370 1.00 90.75 87 SER A O 1
ATOM 655 N N . GLN A 1 88 ? -6.680 4.927 1.179 1.00 91.44 88 GLN A N 1
ATOM 656 C CA . GLN A 1 88 ? -7.220 6.280 1.361 1.00 91.44 88 GLN A CA 1
ATOM 657 C C . GLN A 1 88 ? -8.602 6.251 2.021 1.00 91.44 88 GLN A C 1
ATOM 659 O O . GLN A 1 88 ? -8.822 6.983 2.986 1.00 91.44 88 GLN A O 1
ATOM 664 N N . ALA A 1 89 ? -9.501 5.376 1.557 1.00 89.56 89 ALA A N 1
ATOM 665 C CA . ALA A 1 89 ? -10.824 5.203 2.157 1.00 89.56 89 ALA A CA 1
ATOM 666 C C . ALA A 1 89 ? -10.731 4.777 3.632 1.00 89.56 89 ALA A C 1
ATOM 668 O O . ALA A 1 89 ? -11.449 5.299 4.485 1.00 89.56 89 ALA A O 1
ATOM 669 N N . LEU A 1 90 ? -9.789 3.885 3.953 1.00 86.94 90 LEU A N 1
ATOM 670 C CA . LEU A 1 90 ? -9.490 3.491 5.328 1.00 86.94 90 LEU A CA 1
ATOM 671 C C . LEU A 1 90 ? -9.003 4.677 6.175 1.00 86.94 90 LEU A C 1
ATOM 673 O O . LEU A 1 90 ? -9.476 4.874 7.294 1.00 86.94 90 LEU A O 1
ATOM 677 N N . GLY A 1 91 ? -8.077 5.480 5.645 1.00 87.81 91 GLY A N 1
ATOM 678 C CA . GLY A 1 91 ? -7.582 6.681 6.321 1.00 87.81 91 GLY A CA 1
ATOM 679 C C . GLY A 1 91 ? -8.692 7.695 6.607 1.00 87.81 91 GLY A C 1
ATOM 680 O O . GLY A 1 91 ? -8.752 8.244 7.709 1.00 87.81 91 GLY A O 1
ATOM 681 N N . GLN A 1 92 ? -9.604 7.893 5.653 1.00 89.50 92 GLN A N 1
ATOM 682 C CA . GLN A 1 92 ? -10.766 8.762 5.825 1.00 89.50 92 GLN A CA 1
ATOM 683 C C . GLN A 1 92 ? -11.709 8.243 6.919 1.00 89.50 92 GLN A C 1
ATOM 685 O O . GLN A 1 92 ? -12.053 9.004 7.821 1.00 89.50 92 GLN A O 1
ATOM 690 N N . ALA A 1 93 ? -12.044 6.949 6.914 1.00 87.06 93 ALA A N 1
ATOM 691 C CA . ALA A 1 93 ? -12.907 6.352 7.936 1.00 87.06 93 ALA A CA 1
ATOM 692 C C . ALA A 1 93 ? -12.341 6.522 9.359 1.00 87.06 93 ALA A C 1
ATOM 694 O O . ALA A 1 93 ? -13.079 6.768 10.311 1.00 87.06 93 ALA A O 1
ATOM 695 N N . ILE A 1 94 ? -11.018 6.437 9.518 1.00 84.88 94 ILE A N 1
ATOM 696 C CA . ILE A 1 94 ? -10.354 6.624 10.817 1.00 84.88 94 ILE A CA 1
ATOM 697 C C . ILE A 1 94 ? -10.361 8.082 11.249 1.00 84.88 94 ILE A C 1
ATOM 699 O O . ILE A 1 94 ? -10.541 8.367 12.436 1.00 84.88 94 ILE A O 1
ATOM 703 N N . TYR A 1 95 ? -10.145 9.003 10.310 1.00 86.50 95 TYR A N 1
ATOM 704 C CA . TYR A 1 95 ? -10.232 10.428 10.594 1.00 86.50 95 TYR A CA 1
ATOM 705 C C . TYR A 1 95 ? -11.646 10.800 11.056 1.00 86.50 95 TYR A C 1
ATOM 707 O O . TYR A 1 95 ? -11.797 11.427 12.103 1.00 86.50 95 TYR A O 1
ATOM 715 N N . GLU A 1 96 ? -12.671 10.327 10.346 1.00 87.06 96 GLU A N 1
ATOM 716 C CA . GLU A 1 96 ? -14.081 10.502 10.709 1.00 87.06 96 GLU A CA 1
ATOM 717 C C . GLU A 1 96 ? -14.393 9.899 12.087 1.00 87.06 96 GLU A C 1
ATOM 719 O O . GLU A 1 96 ? -14.959 10.579 12.944 1.00 87.06 96 GLU A O 1
ATOM 724 N N . ALA A 1 97 ? -13.941 8.671 12.356 1.00 82.38 97 ALA A N 1
ATOM 725 C CA . ALA A 1 97 ? -14.126 8.027 13.656 1.00 82.38 97 ALA A CA 1
ATOM 726 C C . ALA A 1 97 ? -13.404 8.769 14.797 1.00 82.38 97 ALA A C 1
ATOM 728 O O . ALA A 1 97 ? -13.925 8.881 15.906 1.00 82.38 97 ALA A O 1
ATOM 729 N N . THR A 1 98 ? -12.215 9.318 14.535 1.00 83.00 98 THR A N 1
ATOM 730 C CA . THR A 1 98 ? -11.450 10.088 15.528 1.00 83.00 98 THR A CA 1
ATOM 731 C C . THR A 1 98 ? -12.093 11.445 15.809 1.00 83.00 98 THR A C 1
ATOM 733 O O . THR A 1 98 ? -12.131 11.864 16.965 1.00 83.00 98 THR A O 1
ATOM 736 N N . GLN A 1 99 ? -12.644 12.114 14.791 1.00 83.81 99 GLN A N 1
ATOM 737 C CA . GLN A 1 99 ? -13.414 13.345 14.985 1.00 83.81 99 GLN A CA 1
ATOM 738 C C . GLN A 1 99 ? -14.698 13.092 15.784 1.00 83.81 99 GLN A C 1
ATOM 740 O O . GLN A 1 99 ? -15.003 13.854 16.700 1.00 83.81 99 GLN A O 1
ATOM 745 N N . ALA A 1 100 ? -15.415 12.001 15.498 1.00 77.81 100 ALA A N 1
ATOM 746 C CA . ALA A 1 100 ? -16.602 11.617 16.260 1.00 77.81 100 ALA A CA 1
ATOM 747 C C . ALA A 1 100 ? -16.275 11.353 17.743 1.00 77.81 100 ALA A C 1
ATOM 749 O O . ALA A 1 100 ? -17.018 11.777 18.627 1.00 77.81 100 ALA A O 1
ATOM 750 N N . GLU A 1 101 ? -15.136 10.719 18.030 1.00 74.56 101 GLU A N 1
ATOM 751 C CA . GLU A 1 101 ? -14.675 10.472 19.400 1.00 74.56 101 GLU A CA 1
ATOM 752 C C . GLU A 1 101 ? -14.256 11.762 20.126 1.00 74.56 101 GLU A C 1
ATOM 754 O O . GLU A 1 101 ? -14.560 11.925 21.306 1.00 74.56 101 GLU A O 1
ATOM 759 N N . GLN A 1 102 ? -13.635 12.724 19.433 1.00 75.00 102 GLN A N 1
ATOM 760 C CA . GLN A 1 102 ? -13.335 14.046 20.003 1.00 75.00 102 GLN A CA 1
ATOM 761 C C . GLN A 1 102 ? -14.601 14.870 20.278 1.00 75.00 102 GLN A C 1
ATOM 763 O O . GLN A 1 102 ? -14.677 15.537 21.309 1.00 75.00 102 GLN A O 1
ATOM 768 N N . ALA A 1 103 ? -15.611 14.789 19.408 1.00 68.88 103 ALA A N 1
ATOM 769 C CA . ALA A 1 103 ? -16.908 15.426 19.629 1.00 68.88 103 ALA A CA 1
ATOM 770 C C . ALA A 1 103 ? -17.680 14.775 20.795 1.00 68.88 103 ALA A C 1
ATOM 772 O O . ALA A 1 103 ? -18.298 15.476 21.595 1.00 68.88 103 ALA A O 1
ATOM 773 N N . ALA A 1 104 ? -17.595 13.447 20.945 1.00 59.91 104 ALA A N 1
ATOM 774 C CA . ALA A 1 104 ? -18.199 12.709 22.056 1.00 59.91 104 ALA A CA 1
ATOM 775 C C . ALA A 1 104 ? -17.446 12.898 23.391 1.00 59.91 104 ALA A C 1
ATOM 777 O O . ALA A 1 104 ? -18.066 12.909 24.454 1.00 59.91 104 ALA A O 1
ATOM 778 N N . GLY A 1 105 ? -16.126 13.108 23.345 1.00 51.88 105 GLY A N 1
ATOM 779 C CA . GLY A 1 105 ? -15.274 13.426 24.498 1.00 51.88 105 GLY A CA 1
ATOM 780 C C . GLY A 1 105 ? -15.371 14.878 24.989 1.00 51.88 105 GLY A C 1
ATOM 781 O O . GLY A 1 105 ? -14.801 15.209 26.025 1.00 51.88 105 GLY A O 1
ATOM 782 N N . GLY A 1 106 ? -16.116 15.739 24.286 1.00 46.97 106 GLY A N 1
ATOM 783 C CA . GLY A 1 106 ? -16.435 17.112 24.699 1.00 46.97 106 GLY A CA 1
ATOM 784 C C . GLY A 1 106 ? -17.552 17.224 25.748 1.00 46.97 106 GLY A C 1
ATOM 785 O O . GLY A 1 106 ? -17.925 18.331 26.139 1.00 46.97 106 GLY A O 1
ATOM 786 N N . GLY A 1 107 ? -18.096 16.099 26.220 1.00 49.59 107 GLY A N 1
ATOM 787 C CA . GLY A 1 107 ? -19.110 16.047 27.269 1.00 49.59 107 GLY A CA 1
ATOM 788 C C . GLY A 1 107 ? -18.523 15.749 28.650 1.00 49.59 107 GLY A C 1
ATOM 789 O O . GLY A 1 107 ? -18.379 14.587 29.005 1.00 49.59 107 GLY A O 1
ATOM 790 N N . PHE A 1 108 ? -18.305 16.805 29.443 1.00 41.38 108 PHE A N 1
ATOM 791 C CA . PHE A 1 108 ? -18.110 16.800 30.907 1.00 41.38 108 PHE A CA 1
ATOM 792 C C . PHE A 1 108 ? -16.839 16.132 31.481 1.00 41.38 108 PHE A C 1
ATOM 794 O O . PHE A 1 108 ? -16.839 14.947 31.777 1.00 41.38 108 PHE A O 1
ATOM 801 N N . GLU A 1 109 ? -15.844 16.948 31.865 1.00 38.59 109 GLU A N 1
ATOM 802 C CA . GLU A 1 109 ? -15.513 17.163 33.289 1.00 38.59 109 GLU A CA 1
ATOM 803 C C . GLU A 1 109 ? -14.647 18.428 33.478 1.00 38.59 109 GLU A C 1
ATOM 805 O O . GLU A 1 109 ? -13.595 18.586 32.865 1.00 38.59 109 GLU A O 1
ATOM 810 N N . GLY A 1 110 ? -15.108 19.354 34.326 1.00 34.81 110 GLY A N 1
ATOM 811 C CA . GLY A 1 110 ? -14.411 20.603 34.650 1.00 34.81 110 GLY A CA 1
ATOM 812 C C . GLY A 1 110 ? -15.309 21.582 35.403 1.00 34.81 110 GLY A C 1
ATOM 813 O O . GLY A 1 110 ? -15.779 22.569 34.845 1.00 34.81 110 GLY A O 1
ATOM 814 N N . GLY A 1 111 ? -15.609 21.276 36.666 1.00 39.25 111 GLY A N 1
ATOM 815 C CA . GLY A 1 111 ? -16.432 22.119 37.530 1.00 39.25 111 GLY A CA 1
ATOM 816 C C . GLY A 1 111 ? -15.849 23.517 37.799 1.00 39.25 111 GLY A C 1
ATOM 817 O O . GLY A 1 111 ? -14.655 23.675 38.016 1.00 39.25 111 GLY A O 1
ATOM 818 N N . ALA A 1 112 ? -16.760 24.496 37.843 1.00 41.97 112 ALA A N 1
ATOM 819 C CA . ALA A 1 112 ? -16.728 25.774 38.566 1.00 41.97 112 ALA A CA 1
ATOM 820 C C . ALA A 1 112 ? -15.440 26.635 38.541 1.00 41.97 112 ALA A C 1
ATOM 822 O O . ALA A 1 112 ? -14.549 26.471 39.368 1.00 41.97 112 ALA A O 1
ATOM 823 N N . SER A 1 113 ? -15.440 27.714 37.744 1.00 39.19 113 SER A N 1
ATOM 824 C CA . SER A 1 113 ? -15.481 29.116 38.229 1.00 39.19 113 SER A CA 1
ATOM 825 C C . SER A 1 113 ? -15.084 30.130 37.140 1.00 39.19 113 SER A C 1
ATOM 827 O O . SER A 1 113 ? -14.120 29.926 36.415 1.00 39.19 113 SER A O 1
ATOM 829 N N . GLY A 1 114 ? -15.795 31.265 37.093 1.00 37.28 114 GLY A N 1
ATOM 830 C CA . GLY A 1 114 ? -15.331 32.508 36.452 1.00 37.28 114 GLY A CA 1
ATOM 831 C C . GLY A 1 114 ? -15.909 32.780 35.062 1.00 37.28 114 GLY A C 1
ATOM 832 O O . GLY A 1 114 ? -15.575 32.099 34.106 1.00 37.28 114 GLY A O 1
ATOM 833 N N . GLY A 1 115 ? -16.792 33.779 34.968 1.00 42.44 115 GLY A N 1
ATOM 834 C CA . GLY A 1 115 ? -17.570 34.098 33.770 1.00 42.44 115 GLY A CA 1
ATOM 835 C C . GLY A 1 115 ? -16.835 34.862 32.666 1.00 42.44 115 GLY A C 1
ATOM 836 O O . GLY A 1 115 ? -15.710 35.320 32.834 1.00 42.44 115 GLY A O 1
ATOM 837 N N . GLY A 1 116 ? -17.546 35.060 31.555 1.00 37.34 116 GLY A N 1
ATOM 838 C CA . GLY A 1 116 ? -17.129 35.936 30.462 1.00 37.34 116 GLY A CA 1
ATOM 839 C C . GLY A 1 116 ? -17.672 35.472 29.117 1.00 37.34 116 GLY A C 1
ATOM 840 O O . GLY A 1 116 ? -17.207 34.480 28.577 1.00 37.34 116 GLY A O 1
ATOM 841 N N . SER A 1 117 ? -18.669 36.191 28.609 1.00 47.66 117 SER A N 1
ATOM 842 C CA . SER A 1 117 ? -19.328 36.018 27.315 1.00 47.66 117 SER A CA 1
ATOM 843 C C . SER A 1 117 ? -18.370 35.867 26.130 1.00 47.66 117 SER A C 1
ATOM 845 O O . SER A 1 117 ? -17.394 36.605 26.025 1.00 47.66 117 SER A O 1
ATOM 847 N N . GLY A 1 118 ? -18.742 35.023 25.171 1.00 36.50 118 GLY A N 1
ATOM 848 C CA . GLY A 1 118 ? -18.132 34.992 23.845 1.00 36.50 118 GLY A CA 1
ATOM 849 C C . GLY A 1 118 ? -18.668 33.823 23.038 1.00 36.50 118 GLY A C 1
ATOM 850 O O . GLY A 1 118 ? -18.213 32.701 23.211 1.00 36.50 118 GLY A O 1
ATOM 851 N N . ALA A 1 119 ? -19.681 34.096 22.220 1.00 49.47 119 ALA A N 1
ATOM 852 C CA . ALA A 1 119 ? -20.128 33.198 21.169 1.00 49.47 119 ALA A CA 1
ATOM 853 C C . ALA A 1 119 ? -18.975 32.934 20.192 1.00 49.47 119 ALA A C 1
ATOM 855 O O . ALA A 1 119 ? -18.332 33.891 19.770 1.00 49.47 119 ALA A O 1
ATOM 856 N N . ASP A 1 120 ? -18.772 31.678 19.811 1.00 40.56 120 ASP A N 1
ATOM 857 C CA . ASP A 1 120 ? -18.322 31.350 18.462 1.00 40.56 120 ASP A CA 1
ATOM 858 C C . ASP A 1 120 ? -18.916 29.990 18.086 1.00 40.56 120 ASP A C 1
ATOM 860 O O . ASP A 1 120 ? -18.600 28.945 18.653 1.00 40.56 120 ASP A O 1
ATOM 864 N N . ASP A 1 121 ? -19.900 30.091 17.207 1.00 50.91 121 ASP A N 1
ATOM 865 C CA . ASP A 1 121 ? -20.706 29.048 16.607 1.00 50.91 121 ASP A CA 1
ATOM 866 C C . ASP A 1 121 ? -20.220 28.919 15.166 1.00 50.91 121 ASP A C 1
ATOM 868 O O . ASP A 1 121 ? -20.565 29.779 14.365 1.00 50.91 121 ASP A O 1
ATOM 872 N N . VAL A 1 122 ? -19.385 27.922 14.847 1.00 51.97 122 VAL A N 1
ATOM 873 C CA . VAL A 1 122 ? -19.292 27.334 13.496 1.00 51.97 122 VAL A CA 1
ATOM 874 C C . VAL A 1 122 ? -18.538 25.999 13.571 1.00 51.97 122 VAL A C 1
ATOM 876 O O . VAL A 1 122 ? -17.357 25.991 13.901 1.00 51.97 122 VAL A O 1
ATOM 879 N N . VAL A 1 123 ? -19.181 24.881 13.216 1.00 43.97 123 VAL A N 1
ATOM 880 C CA . VAL A 1 123 ? -18.970 24.262 11.895 1.00 43.97 123 VAL A CA 1
ATOM 881 C C . VAL A 1 123 ? -20.267 23.583 11.458 1.00 43.97 123 VAL A C 1
ATOM 883 O O . VAL A 1 123 ? -20.770 22.649 12.077 1.00 43.97 123 VAL A O 1
ATOM 886 N N . ASP A 1 124 ? -20.748 24.132 10.356 1.00 52.34 124 ASP A N 1
ATOM 887 C CA . ASP A 1 124 ? -21.792 23.716 9.442 1.00 52.34 124 ASP A CA 1
ATOM 888 C C . ASP A 1 124 ? -21.609 22.257 8.981 1.00 52.34 124 ASP A C 1
ATOM 890 O O . ASP A 1 124 ? -20.641 21.915 8.299 1.00 52.34 124 ASP A O 1
ATOM 894 N N . ALA A 1 125 ? -22.536 21.386 9.365 1.00 41.78 125 ALA A N 1
ATOM 895 C CA . ALA A 1 125 ? -22.787 20.136 8.666 1.00 41.78 125 ALA A CA 1
ATOM 896 C C . ALA A 1 125 ? -24.281 20.115 8.364 1.00 41.78 125 ALA A C 1
ATOM 898 O O . ALA A 1 125 ? -25.084 19.651 9.176 1.00 41.78 125 ALA A O 1
ATOM 899 N N . GLU A 1 126 ? -24.637 20.702 7.219 1.00 41.06 126 GLU A N 1
ATOM 900 C CA . GLU A 1 126 ? -25.951 20.583 6.599 1.00 41.06 126 GLU A CA 1
ATOM 901 C C . GLU A 1 126 ? -26.386 19.111 6.644 1.00 41.06 126 GLU A C 1
ATOM 903 O O . GLU A 1 126 ? -25.863 18.245 5.939 1.00 41.06 126 GLU A O 1
ATOM 908 N N . VAL A 1 127 ? -27.331 18.818 7.538 1.00 46.03 127 VAL A N 1
ATOM 909 C CA . VAL A 1 127 ? -28.081 17.569 7.524 1.00 46.03 127 VAL A CA 1
ATOM 910 C C . VAL A 1 127 ? -28.856 17.569 6.218 1.00 46.03 127 VAL A C 1
ATOM 912 O O . VAL A 1 127 ? -29.697 18.433 5.989 1.00 46.03 127 VAL A O 1
ATOM 915 N N . VAL A 1 128 ? -28.525 16.601 5.368 1.00 45.44 128 VAL A N 1
ATOM 916 C CA . VAL A 1 128 ? -29.235 16.274 4.134 1.00 45.44 128 VAL A CA 1
ATOM 917 C C . VAL A 1 128 ? -30.727 16.171 4.447 1.00 45.44 128 VAL A C 1
ATOM 919 O O . VAL A 1 128 ? -31.175 15.221 5.089 1.00 45.44 128 VAL A O 1
ATOM 922 N N . GLU A 1 129 ? -31.490 17.174 4.023 1.00 42.28 129 GLU A N 1
ATOM 923 C CA . GLU A 1 129 ? -32.946 17.178 4.092 1.00 42.28 129 GLU A CA 1
ATOM 924 C C . GLU A 1 129 ? -33.475 16.314 2.938 1.00 42.28 129 GLU A C 1
ATOM 926 O O . GLU A 1 129 ? -33.859 16.804 1.880 1.00 42.28 129 GLU A O 1
ATOM 931 N N . ASP A 1 130 ? -33.423 14.996 3.134 1.00 48.06 130 ASP A N 1
ATOM 932 C CA . ASP A 1 130 ? -34.204 14.018 2.378 1.00 48.06 130 ASP A CA 1
ATOM 933 C C . ASP A 1 130 ? -35.295 13.502 3.325 1.00 48.06 130 ASP A C 1
ATOM 935 O O . ASP A 1 130 ? -35.051 12.614 4.137 1.00 48.06 130 ASP A O 1
ATOM 939 N N . ASP A 1 131 ? -36.496 14.080 3.258 1.00 43.94 131 ASP A N 1
ATOM 940 C CA . ASP A 1 131 ? -37.704 13.274 3.436 1.00 43.94 131 ASP A CA 1
ATOM 941 C C . ASP A 1 131 ? -38.885 13.905 2.696 1.00 43.94 131 ASP A C 1
ATOM 943 O O . ASP A 1 131 ? -39.340 15.025 2.950 1.00 43.94 131 ASP A O 1
ATOM 947 N N . GLN A 1 132 ? -39.349 13.141 1.717 1.00 48.22 132 GLN A N 1
ATOM 948 C CA . GLN A 1 132 ? -40.566 13.378 0.976 1.00 48.22 132 GLN A CA 1
ATOM 949 C C . GLN A 1 132 ? -41.803 13.143 1.858 1.00 48.22 132 GLN A C 1
ATOM 951 O O . GLN A 1 132 ? -41.794 12.354 2.791 1.00 48.22 132 GLN A O 1
ATOM 956 N N . GLU A 1 133 ? -42.909 13.765 1.444 1.00 49.12 133 GLU A N 1
ATOM 957 C CA . GLU A 1 133 ? -44.291 13.357 1.722 1.00 49.12 133 GLU A CA 1
ATOM 958 C C . GLU A 1 133 ? -44.794 13.419 3.177 1.00 49.12 133 GLU A C 1
ATOM 960 O O . GLU A 1 133 ? -44.591 12.530 3.993 1.00 49.12 133 GLU A O 1
ATOM 965 N N . ARG A 1 134 ? -45.687 14.388 3.431 1.00 40.34 134 ARG A N 1
ATOM 966 C CA . ARG A 1 134 ? -47.077 14.079 3.823 1.00 40.34 134 ARG A CA 1
ATOM 967 C C . ARG A 1 134 ? -47.989 15.307 3.698 1.00 40.34 134 ARG A C 1
ATOM 969 O O . ARG A 1 134 ? -48.094 16.106 4.630 1.00 40.34 134 ARG A O 1
ATOM 976 N N . LYS A 1 135 ? -48.724 15.396 2.584 1.00 40.06 135 LYS A N 1
ATOM 977 C CA . LYS A 1 135 ? -50.150 15.764 2.576 1.00 40.06 135 LYS A CA 1
ATOM 978 C C . LYS A 1 135 ? -50.829 15.454 1.252 1.00 40.06 135 LYS A C 1
ATOM 980 O O . LYS A 1 135 ? -50.269 15.846 0.211 1.00 40.06 135 LYS A O 1
#

pLDDT: mean 78.24, std 20.5, range [34.81, 97.75]